Protein AF-A0A820NDT7-F1 (afdb_monomer)

Radius of gyration: 11.71 Å; Cα contacts (8 Å, |Δi|>4): 92; chains: 1; bounding box: 32×27×26 Å

Structure (mmCIF, N/CA/C/O backbone):
data_AF-A0A820NDT7-F1
#
_entry.id   AF-A0A820NDT7-F1
#
loop_
_atom_site.group_PDB
_atom_site.id
_atom_site.type_symbol
_atom_site.label_atom_id
_atom_site.label_alt_id
_atom_site.label_comp_id
_atom_site.label_asym_id
_atom_site.label_entity_id
_atom_site.label_seq_id
_atom_site.pdbx_PDB_ins_code
_atom_site.Cartn_x
_atom_site.Cartn_y
_atom_site.Cartn_z
_atom_site.occupancy
_atom_site.B_iso_or_equiv
_atom_site.auth_seq_id
_atom_site.auth_comp_id
_atom_site.auth_asym_id
_atom_site.auth_atom_id
_atom_site.pdbx_PDB_model_num
ATOM 1 N N . LYS A 1 1 ? 4.373 5.959 -15.224 1.00 50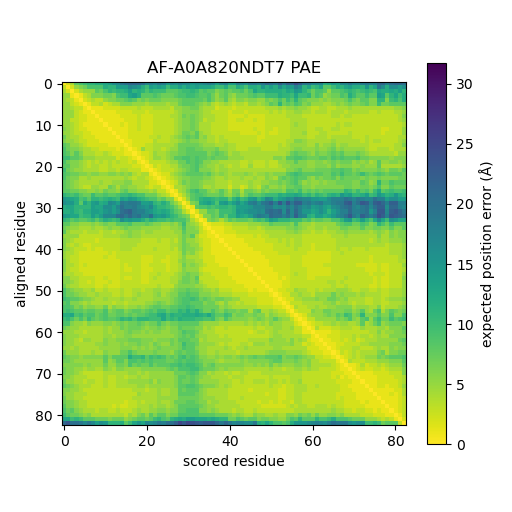.94 1 LYS A N 1
ATOM 2 C CA . LYS A 1 1 ? 5.398 6.644 -14.391 1.00 50.94 1 LYS A CA 1
ATOM 3 C C . LYS A 1 1 ? 4.885 7.198 -13.049 1.00 50.94 1 LYS A C 1
ATOM 5 O O . LYS A 1 1 ? 5.718 7.534 -12.234 1.00 50.94 1 LYS A O 1
ATOM 10 N N . ARG A 1 2 ? 3.569 7.305 -12.773 1.00 61.09 2 ARG A N 1
ATOM 11 C CA . ARG A 1 2 ? 3.065 7.893 -11.503 1.00 61.09 2 ARG A CA 1
ATOM 12 C C . ARG A 1 2 ? 2.889 6.908 -10.331 1.00 61.09 2 ARG A C 1
ATOM 14 O O . ARG A 1 2 ? 2.671 7.350 -9.215 1.00 61.09 2 ARG A O 1
ATOM 21 N N . CYS A 1 3 ? 2.983 5.597 -10.575 1.00 62.22 3 CYS A N 1
ATOM 22 C CA . CYS A 1 3 ? 2.855 4.572 -9.526 1.00 62.22 3 CYS A CA 1
ATOM 23 C C . CYS A 1 3 ? 4.203 4.105 -8.950 1.00 62.22 3 CYS A C 1
ATOM 25 O O . CYS A 1 3 ? 4.213 3.255 -8.069 1.00 62.22 3 CYS A O 1
ATOM 27 N N . GLN A 1 4 ? 5.324 4.636 -9.452 1.00 68.50 4 GLN A N 1
ATOM 28 C CA . GLN A 1 4 ? 6.670 4.223 -9.034 1.00 68.50 4 GLN A CA 1
ATOM 29 C C . GLN A 1 4 ? 6.989 4.641 -7.597 1.00 68.50 4 GLN A C 1
ATOM 31 O O . GLN A 1 4 ? 7.672 3.915 -6.892 1.00 68.50 4 GLN A O 1
ATOM 36 N N . ASP A 1 5 ? 6.414 5.754 -7.140 1.00 72.06 5 ASP A N 1
ATOM 37 C CA . ASP A 1 5 ? 6.702 6.302 -5.815 1.00 72.06 5 ASP A CA 1
ATOM 38 C C . ASP A 1 5 ? 5.999 5.545 -4.666 1.00 72.06 5 ASP A C 1
ATOM 40 O O . ASP A 1 5 ? 6.254 5.821 -3.495 1.00 72.06 5 ASP A O 1
ATOM 44 N N . GLY A 1 6 ? 5.056 4.641 -4.972 1.00 77.31 6 GLY A N 1
ATOM 45 C CA . GLY A 1 6 ? 4.259 3.887 -3.989 1.00 77.31 6 GLY A CA 1
ATOM 46 C C . GLY A 1 6 ? 3.228 4.707 -3.195 1.00 77.31 6 GLY A C 1
ATOM 47 O O . GLY A 1 6 ? 2.213 4.164 -2.765 1.00 77.31 6 GLY A O 1
ATOM 48 N N . ILE A 1 7 ? 3.397 6.031 -3.102 1.00 85.38 7 ILE A N 1
ATOM 49 C CA . ILE A 1 7 ? 2.534 6.951 -2.336 1.00 85.38 7 ILE A CA 1
ATOM 50 C C . ILE A 1 7 ? 1.060 6.863 -2.758 1.00 85.38 7 ILE A C 1
ATOM 52 O O . ILE A 1 7 ? 0.165 6.879 -1.913 1.00 85.38 7 ILE A O 1
ATOM 56 N N . LEU A 1 8 ? 0.790 6.779 -4.066 1.00 86.06 8 LEU A N 1
ATOM 57 C CA . LEU A 1 8 ? -0.581 6.737 -4.584 1.00 86.06 8 LEU A CA 1
ATOM 58 C C . LEU A 1 8 ? -1.335 5.498 -4.079 1.00 86.06 8 LEU A C 1
ATOM 60 O O . LEU A 1 8 ? -2.498 5.606 -3.699 1.00 86.06 8 LEU A O 1
ATOM 64 N N . LEU A 1 9 ? -0.663 4.342 -4.050 1.00 86.38 9 LEU A N 1
ATOM 65 C CA . LEU A 1 9 ? -1.235 3.094 -3.548 1.00 86.38 9 LEU A CA 1
ATOM 66 C C . LEU A 1 9 ? -1.486 3.179 -2.041 1.00 86.38 9 LEU A C 1
ATOM 68 O O . LEU A 1 9 ? -2.574 2.820 -1.601 1.00 86.38 9 LEU A O 1
ATOM 72 N N . CYS A 1 10 ? -0.544 3.734 -1.271 1.00 87.44 10 CYS A N 1
ATOM 73 C CA . CYS A 1 10 ? -0.737 3.946 0.165 1.00 87.44 10 CYS A CA 1
ATOM 74 C C . CYS A 1 10 ? -1.969 4.818 0.459 1.00 87.44 10 CYS A C 1
ATOM 76 O O . CYS A 1 10 ? -2.789 4.480 1.312 1.00 87.44 10 CYS A O 1
ATOM 78 N N . LYS A 1 11 ? -2.150 5.914 -0.288 1.00 87.19 11 LYS A N 1
ATOM 79 C CA . LYS A 1 11 ? -3.325 6.787 -0.136 1.00 87.19 11 LYS 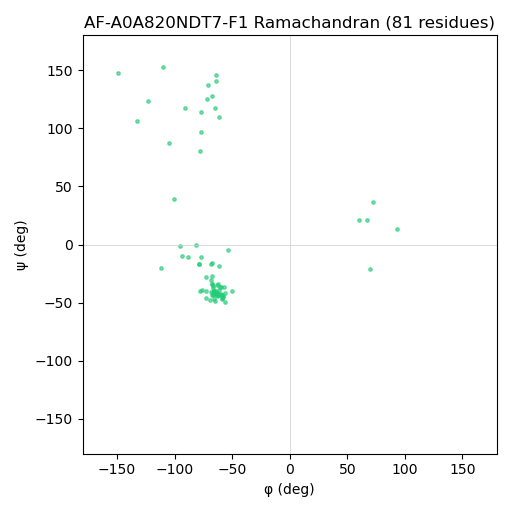A CA 1
ATOM 80 C C . LYS A 1 11 ? -4.624 6.092 -0.538 1.00 87.19 11 LYS A C 1
ATOM 82 O O . LYS A 1 11 ? -5.624 6.246 0.151 1.00 87.19 11 LYS A O 1
ATOM 87 N N . LEU A 1 12 ? -4.611 5.308 -1.615 1.00 87.69 12 LEU A N 1
ATOM 88 C CA . LEU A 1 12 ? -5.763 4.509 -2.048 1.00 87.69 12 LEU A CA 1
ATOM 89 C C . LEU A 1 12 ? -6.205 3.503 -0.984 1.00 87.69 12 LEU A C 1
ATOM 91 O O . LEU A 1 12 ? -7.398 3.382 -0.725 1.00 87.69 12 LEU A O 1
ATOM 95 N N . ILE A 1 13 ? -5.254 2.824 -0.343 1.00 88.56 13 ILE A N 1
ATOM 96 C CA . ILE A 1 13 ? -5.538 1.895 0.756 1.00 88.56 13 ILE A CA 1
ATOM 97 C C . ILE A 1 13 ? -6.176 2.640 1.930 1.00 88.56 13 ILE A C 1
ATOM 99 O O . ILE A 1 13 ? -7.177 2.174 2.461 1.00 88.56 13 ILE A O 1
ATOM 103 N N . ASN A 1 14 ? -5.660 3.818 2.291 1.00 89.25 14 ASN A N 1
ATOM 104 C CA . ASN A 1 14 ? -6.225 4.614 3.383 1.00 89.25 14 ASN A CA 1
ATOM 105 C C . ASN A 1 14 ? -7.629 5.171 3.056 1.00 89.25 14 ASN A C 1
ATOM 107 O O . ASN A 1 14 ? -8.431 5.392 3.957 1.00 89.25 14 ASN A O 1
ATOM 111 N N . ILE A 1 15 ? -7.948 5.379 1.772 1.00 87.75 15 ILE A N 1
ATOM 112 C CA . ILE A 1 15 ? -9.307 5.726 1.314 1.00 87.75 15 ILE A CA 1
ATOM 113 C C . ILE A 1 15 ? -10.248 4.517 1.404 1.00 87.75 15 ILE A C 1
ATOM 115 O O . ILE A 1 15 ? -11.416 4.684 1.755 1.00 87.75 15 ILE A O 1
ATOM 119 N N . ALA A 1 16 ? -9.767 3.318 1.064 1.00 87.62 16 ALA A N 1
ATOM 120 C CA . ALA A 1 16 ? -10.563 2.095 1.129 1.00 87.62 16 ALA A CA 1
ATOM 121 C C . ALA A 1 16 ? -10.856 1.691 2.581 1.00 87.62 16 ALA A C 1
ATOM 123 O O . ALA A 1 16 ? -12.003 1.427 2.929 1.00 87.62 16 ALA A O 1
ATOM 124 N N . VAL A 1 17 ? -9.826 1.693 3.429 1.00 86.94 17 VAL A N 1
ATOM 125 C CA . VAL A 1 17 ? -9.923 1.384 4.855 1.00 86.94 17 VAL A CA 1
ATOM 126 C C . VAL A 1 17 ? -9.164 2.467 5.638 1.00 86.94 17 VAL A C 1
ATOM 128 O O . VAL A 1 17 ? -7.926 2.487 5.623 1.00 86.94 17 VAL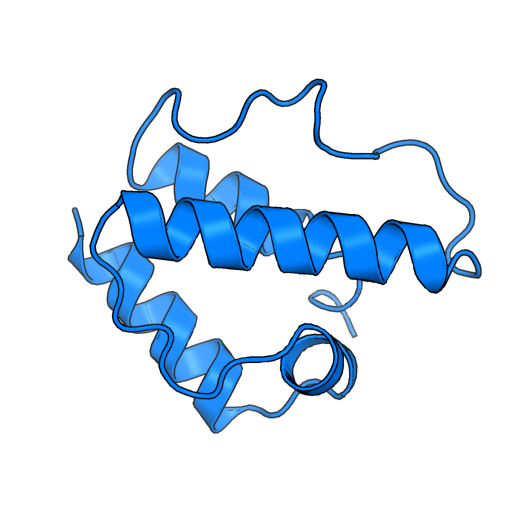 A O 1
ATOM 131 N N . PRO A 1 18 ? -9.870 3.387 6.320 1.00 87.31 18 PRO A N 1
ATOM 132 C CA . PRO A 1 18 ? -9.227 4.467 7.057 1.00 87.31 18 PRO A CA 1
ATOM 133 C C . PRO A 1 18 ? -8.383 3.926 8.214 1.00 87.31 18 PRO A C 1
ATOM 135 O O . PRO A 1 18 ? -8.759 2.951 8.860 1.00 87.31 18 PRO A O 1
ATOM 138 N N . LYS A 1 19 ? -7.267 4.606 8.508 1.00 83.88 19 LYS A N 1
ATOM 139 C CA . LYS A 1 19 ? -6.293 4.248 9.562 1.00 83.88 19 LYS A CA 1
ATOM 140 C C . LYS A 1 19 ? -5.517 2.947 9.300 1.00 83.88 19 LYS A C 1
ATOM 142 O O . LYS A 1 19 ? -4.964 2.374 10.231 1.00 83.88 19 LYS A O 1
ATOM 147 N N . THR A 1 20 ? -5.440 2.492 8.047 1.00 86.25 20 THR A N 1
ATOM 148 C CA . THR A 1 20 ? -4.627 1.311 7.687 1.00 86.25 20 THR A CA 1
ATOM 149 C C . THR A 1 20 ? -3.138 1.631 7.590 1.00 86.25 20 THR A C 1
ATOM 151 O O . THR A 1 20 ? -2.299 0.824 7.980 1.00 86.25 20 THR A O 1
ATOM 154 N N . ILE A 1 21 ? -2.802 2.793 7.026 1.00 86.88 21 ILE A N 1
ATOM 155 C CA . ILE A 1 21 ? -1.421 3.248 6.850 1.00 86.88 21 ILE A CA 1
ATOM 156 C C . ILE A 1 21 ? -1.287 4.590 7.547 1.00 86.88 21 ILE A C 1
ATOM 158 O O . ILE A 1 21 ? -1.997 5.537 7.205 1.00 86.88 21 ILE A O 1
ATOM 162 N N . ASP A 1 22 ? -0.349 4.678 8.485 1.00 85.44 22 ASP A N 1
ATOM 163 C CA . ASP A 1 22 ? 0.036 5.955 9.065 1.00 85.44 22 ASP A CA 1
ATOM 164 C C . ASP A 1 22 ? 0.824 6.776 8.045 1.00 85.44 22 ASP A C 1
ATOM 166 O O . ASP A 1 22 ? 1.860 6.350 7.534 1.00 85.44 22 ASP A O 1
ATOM 170 N N . GLU A 1 23 ? 0.370 8.000 7.782 1.00 78.56 23 GLU A N 1
ATOM 171 C CA . GLU A 1 23 ? 1.002 8.895 6.804 1.00 78.56 23 GLU A CA 1
ATOM 172 C C . GLU A 1 23 ? 2.455 9.248 7.161 1.00 78.56 23 GLU A C 1
ATOM 174 O O . GLU A 1 23 ? 3.222 9.641 6.290 1.00 78.56 23 GLU A O 1
ATOM 179 N N . ARG A 1 24 ? 2.857 9.055 8.424 1.00 81.62 24 ARG A N 1
ATOM 180 C CA . ARG A 1 24 ? 4.243 9.215 8.897 1.00 81.62 24 ARG A CA 1
ATOM 181 C C . ARG A 1 24 ? 5.180 8.104 8.428 1.00 81.62 24 ARG A C 1
ATOM 183 O O . ARG A 1 24 ? 6.377 8.340 8.327 1.00 81.62 24 ARG A O 1
ATOM 190 N N . ALA A 1 25 ? 4.645 6.908 8.181 1.00 81.31 25 ALA A N 1
ATOM 191 C CA . ALA A 1 25 ? 5.405 5.788 7.631 1.00 81.31 25 ALA A CA 1
ATOM 192 C C . ALA A 1 25 ? 5.606 5.933 6.116 1.00 81.31 25 ALA A C 1
ATOM 194 O O . ALA A 1 25 ? 6.469 5.279 5.538 1.00 81.31 25 ALA A O 1
ATOM 195 N N . ILE A 1 26 ? 4.817 6.798 5.469 1.00 81.19 26 ILE A N 1
ATOM 196 C CA . ILE A 1 26 ? 5.008 7.133 4.066 1.00 81.19 26 ILE A CA 1
ATOM 197 C C . ILE A 1 26 ? 6.183 8.095 3.991 1.00 81.19 26 ILE A C 1
ATOM 199 O O . ILE A 1 26 ? 6.111 9.245 4.427 1.00 81.19 26 ILE A O 1
ATOM 203 N N . ASN A 1 27 ? 7.264 7.641 3.376 1.00 78.56 27 ASN A N 1
ATOM 204 C CA . ASN A 1 27 ? 8.342 8.536 3.020 1.00 78.56 27 ASN A CA 1
ATOM 205 C C . ASN A 1 27 ? 7.769 9.526 1.972 1.00 78.56 27 ASN A C 1
ATOM 207 O O . ASN A 1 27 ? 7.273 9.106 0.925 1.00 78.56 27 ASN A O 1
ATOM 211 N N . LEU A 1 28 ? 7.739 10.828 2.287 1.00 69.56 28 LEU A N 1
ATOM 212 C CA . LEU A 1 28 ? 7.211 11.900 1.415 1.00 69.56 28 LEU A CA 1
ATOM 213 C C . LEU A 1 28 ? 8.313 12.850 0.909 1.00 69.56 28 LEU A C 1
ATOM 215 O O . LEU A 1 28 ? 8.133 13.525 -0.102 1.00 69.56 28 LEU A O 1
ATOM 219 N N . ASN A 1 29 ? 9.457 12.883 1.599 1.00 57.91 29 ASN A N 1
ATOM 220 C CA . ASN A 1 29 ? 10.578 13.775 1.313 1.00 57.91 29 ASN A CA 1
ATOM 221 C C . ASN A 1 29 ? 11.717 13.002 0.643 1.00 57.91 29 ASN A C 1
ATOM 223 O O . ASN A 1 29 ? 12.629 12.517 1.314 1.00 57.91 29 ASN A O 1
ATOM 227 N N . PHE A 1 30 ? 11.678 12.893 -0.683 1.00 61.62 30 PHE A N 1
ATOM 228 C CA . PHE A 1 30 ? 12.787 12.327 -1.450 1.00 61.62 30 PHE A CA 1
ATOM 229 C C . PHE A 1 30 ? 12.917 12.936 -2.843 1.00 61.62 30 PHE A C 1
ATOM 231 O O . PHE A 1 30 ? 11.937 13.288 -3.502 1.00 61.62 30 PHE A O 1
ATOM 238 N N . SER A 1 31 ? 14.163 13.010 -3.308 1.00 58.19 31 SER A N 1
ATOM 239 C CA . SER A 1 31 ? 14.464 13.180 -4.724 1.00 58.19 31 SER A CA 1
ATOM 240 C C . SER A 1 31 ? 13.966 11.942 -5.471 1.00 58.19 31 SER A C 1
ATOM 242 O O . SER A 1 31 ? 14.144 10.822 -4.997 1.00 58.19 31 SER A O 1
ATOM 244 N N . LYS A 1 32 ? 13.393 12.107 -6.672 1.00 57.09 32 LYS A N 1
ATOM 245 C CA . LYS A 1 32 ? 12.899 11.007 -7.541 1.00 57.09 32 LYS A CA 1
ATOM 246 C C . LYS A 1 32 ? 13.925 9.892 -7.848 1.00 57.09 32 LYS A C 1
ATOM 248 O O . LYS A 1 32 ? 13.579 8.925 -8.518 1.00 57.09 32 LYS A O 1
ATOM 253 N N . GLN A 1 33 ? 15.170 10.043 -7.402 1.00 58.62 33 GLN A N 1
ATOM 254 C CA . GLN A 1 33 ? 16.290 9.126 -7.598 1.00 58.62 33 GLN A CA 1
ATOM 255 C C . GLN A 1 33 ? 16.481 8.110 -6.453 1.00 58.62 33 GLN A C 1
ATOM 257 O O . GLN A 1 33 ? 17.238 7.161 -6.639 1.00 58.62 33 GLN A O 1
ATOM 262 N N . ASP A 1 34 ? 15.794 8.243 -5.310 1.00 71.81 34 ASP A N 1
ATOM 263 C CA . ASP A 1 34 ? 15.920 7.290 -4.191 1.00 71.81 34 ASP A CA 1
ATOM 264 C C . ASP A 1 34 ? 15.119 5.997 -4.447 1.00 71.81 34 ASP A C 1
ATOM 266 O O . ASP A 1 34 ? 14.017 5.803 -3.931 1.00 71.81 34 ASP A O 1
ATOM 270 N N . ILE A 1 35 ? 15.691 5.081 -5.235 1.00 75.69 35 ILE A N 1
ATOM 271 C CA . ILE A 1 35 ? 15.091 3.775 -5.580 1.00 75.69 35 ILE A CA 1
ATOM 272 C C . ILE A 1 35 ? 14.769 2.953 -4.319 1.00 75.69 35 ILE A C 1
ATOM 274 O O . ILE A 1 35 ? 13.739 2.284 -4.255 1.00 75.69 35 ILE A O 1
ATOM 278 N N . PHE A 1 36 ? 15.622 3.033 -3.294 1.00 79.88 36 PHE A N 1
ATOM 279 C CA . PHE A 1 36 ? 15.449 2.283 -2.048 1.00 79.88 36 PHE A CA 1
ATOM 280 C C . PHE A 1 36 ? 14.187 2.711 -1.283 1.00 79.88 36 PHE A C 1
ATOM 282 O O . PHE A 1 36 ? 13.350 1.879 -0.943 1.00 79.88 36 PHE A O 1
ATOM 289 N N . ARG A 1 37 ? 13.989 4.023 -1.106 1.00 80.62 37 ARG A N 1
ATOM 290 C CA . ARG A 1 37 ? 12.812 4.577 -0.416 1.00 80.62 37 ARG A CA 1
ATOM 291 C C . ARG A 1 37 ? 11.515 4.347 -1.191 1.00 80.62 37 ARG A C 1
ATOM 293 O O . ARG A 1 37 ? 10.468 4.129 -0.587 1.00 80.62 37 ARG A O 1
ATOM 300 N N . GLN A 1 38 ? 11.578 4.365 -2.524 1.00 81.44 38 GLN A N 1
ATOM 301 C CA . GLN A 1 38 ? 10.442 3.977 -3.368 1.00 81.44 38 GLN A CA 1
ATOM 302 C C . GLN A 1 38 ? 10.065 2.510 -3.140 1.00 81.44 38 GLN A C 1
ATOM 304 O O . GLN A 1 38 ? 8.883 2.197 -3.001 1.00 81.44 38 GLN A O 1
ATOM 309 N N . SER A 1 39 ? 11.058 1.620 -3.053 1.00 84.69 39 SER A N 1
ATOM 310 C CA . SER A 1 39 ? 10.826 0.204 -2.762 1.00 84.69 39 SER A CA 1
ATOM 311 C C . SER A 1 39 ? 10.210 -0.007 -1.377 1.00 84.69 39 SER A C 1
ATOM 313 O O . SER A 1 39 ? 9.249 -0.764 -1.273 1.00 84.69 39 SER A O 1
ATOM 315 N N . GLU A 1 40 ? 10.678 0.704 -0.344 1.00 86.62 40 GLU A N 1
ATOM 316 C CA . GLU A 1 40 ? 10.070 0.663 0.998 1.00 86.62 40 GLU A CA 1
ATOM 317 C C . GLU A 1 40 ? 8.600 1.097 0.981 1.00 86.62 40 GLU A C 1
ATOM 319 O O . GLU A 1 40 ? 7.742 0.409 1.530 1.00 86.62 40 GLU A O 1
ATOM 324 N N . ASN A 1 41 ? 8.274 2.206 0.307 1.00 87.31 41 ASN A N 1
ATOM 325 C CA . ASN A 1 41 ? 6.889 2.669 0.191 1.00 87.31 41 ASN A CA 1
ATOM 326 C C . ASN A 1 41 ? 5.996 1.644 -0.529 1.00 87.31 41 ASN A C 1
ATOM 328 O O . ASN A 1 41 ? 4.833 1.458 -0.169 1.00 87.31 41 ASN A O 1
ATOM 332 N N . LEU A 1 42 ? 6.523 0.987 -1.564 1.00 88.31 42 LEU A N 1
ATOM 333 C CA . LEU A 1 42 ? 5.813 -0.060 -2.297 1.00 88.31 42 LEU A CA 1
ATOM 334 C C . LEU A 1 42 ? 5.601 -1.312 -1.443 1.00 88.31 42 LEU A C 1
ATOM 336 O O . LEU A 1 42 ? 4.520 -1.898 -1.476 1.00 88.31 42 LEU A O 1
ATOM 340 N N . GLU A 1 43 ? 6.603 -1.710 -0.667 1.00 89.50 43 GLU A N 1
ATOM 341 C CA . GLU A 1 43 ? 6.506 -2.832 0.261 1.00 89.50 43 GLU A CA 1
ATOM 342 C C . GLU A 1 43 ? 5.501 -2.553 1.383 1.00 89.50 43 GLU A C 1
ATOM 344 O O . GLU A 1 43 ? 4.648 -3.398 1.666 1.00 89.50 43 GLU A O 1
ATOM 349 N N . LEU A 1 44 ? 5.5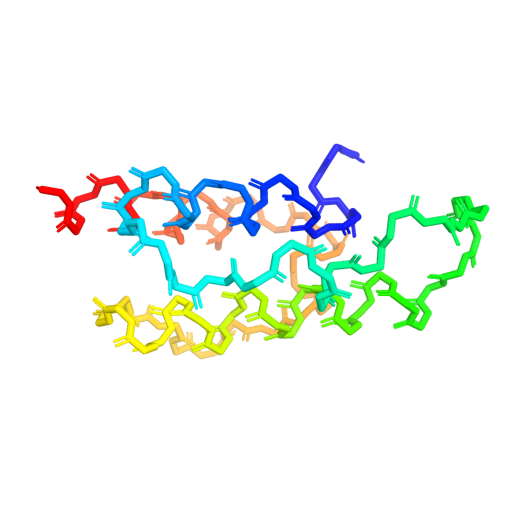10 -1.336 1.936 1.00 90.31 44 LEU A N 1
ATOM 350 C CA . LEU A 1 44 ? 4.507 -0.868 2.890 1.00 90.31 44 LEU A CA 1
ATOM 351 C C . LEU A 1 44 ? 3.095 -0.985 2.301 1.00 90.31 44 LEU A C 1
ATOM 353 O O . LEU A 1 44 ? 2.223 -1.595 2.916 1.00 90.31 44 LEU A O 1
ATOM 357 N N . ALA A 1 45 ? 2.878 -0.487 1.079 1.00 89.31 45 ALA A N 1
ATOM 358 C 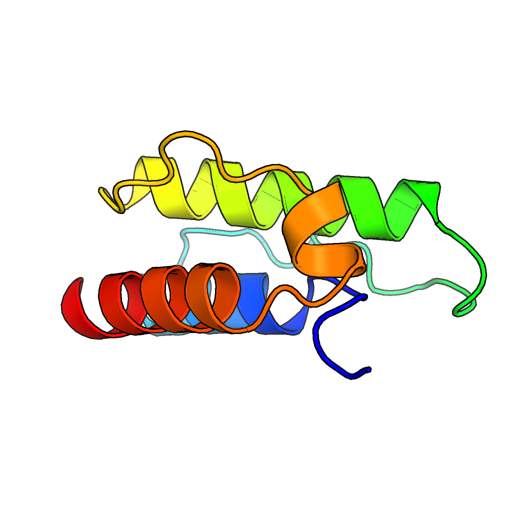CA . ALA A 1 45 ? 1.586 -0.590 0.403 1.00 89.31 45 ALA A CA 1
ATOM 359 C C . ALA A 1 45 ? 1.130 -2.049 0.219 1.00 89.31 45 ALA A C 1
ATOM 361 O O . ALA A 1 45 ? -0.035 -2.365 0.455 1.00 89.31 45 ALA A O 1
ATOM 362 N N . ILE A 1 46 ? 2.029 -2.952 -0.189 1.00 89.88 46 ILE A N 1
ATOM 363 C CA . ILE A 1 46 ? 1.712 -4.374 -0.404 1.00 89.88 46 ILE A CA 1
ATOM 364 C C . ILE A 1 46 ? 1.358 -5.064 0.920 1.00 89.88 46 ILE A C 1
ATOM 366 O O . ILE A 1 46 ? 0.388 -5.825 0.974 1.00 89.88 46 ILE A O 1
ATOM 370 N N . ASN A 1 47 ? 2.111 -4.796 1.986 1.00 89.75 47 ASN A N 1
ATOM 371 C CA . ASN A 1 47 ? 1.862 -5.374 3.306 1.00 89.75 47 ASN A CA 1
ATOM 372 C C . ASN A 1 47 ? 0.537 -4.878 3.893 1.00 89.75 47 ASN A C 1
ATOM 374 O O . ASN A 1 47 ? -0.261 -5.677 4.382 1.00 89.75 47 ASN A O 1
ATOM 378 N N . SER A 1 48 ? 0.241 -3.588 3.759 1.00 89.81 48 SER A N 1
ATOM 379 C CA . SER A 1 48 ? -1.045 -3.024 4.166 1.00 89.81 48 SER A CA 1
ATOM 380 C C . SER A 1 48 ? -2.208 -3.562 3.332 1.00 89.81 48 SER A C 1
ATOM 382 O O . SER A 1 48 ? -3.242 -3.915 3.894 1.00 89.81 48 SER A O 1
ATOM 384 N N . ALA A 1 49 ? -2.034 -3.722 2.015 1.00 89.12 49 ALA A N 1
ATOM 385 C CA . ALA A 1 49 ? -3.025 -4.365 1.150 1.00 89.12 49 ALA A CA 1
ATOM 386 C C . ALA A 1 49 ? -3.306 -5.819 1.578 1.00 89.12 49 ALA A C 1
ATOM 388 O O . ALA A 1 49 ? -4.444 -6.284 1.532 1.00 89.12 49 ALA A O 1
ATOM 389 N N . ARG A 1 50 ? -2.285 -6.545 2.046 1.00 88.75 50 ARG A N 1
ATOM 390 C CA . ARG A 1 50 ? -2.456 -7.889 2.614 1.00 88.75 50 ARG A CA 1
ATOM 391 C C . ARG A 1 50 ? -3.263 -7.860 3.912 1.00 88.75 50 ARG A C 1
ATOM 393 O O . ARG A 1 50 ? -4.131 -8.709 4.093 1.00 88.75 50 ARG A O 1
ATOM 400 N N . GLY A 1 51 ? -3.004 -6.881 4.779 1.00 86.50 51 GLY A N 1
ATOM 401 C CA . GLY A 1 51 ? -3.709 -6.699 6.052 1.00 86.50 51 GLY A CA 1
ATOM 402 C C . GLY A 1 51 ? -5.208 -6.426 5.896 1.00 86.50 51 GLY A C 1
ATOM 403 O O . GLY A 1 51 ? -5.998 -6.919 6.692 1.00 86.50 51 GLY A O 1
ATOM 404 N N . ILE A 1 52 ? -5.613 -5.721 4.834 1.00 86.00 52 ILE A N 1
ATOM 405 C CA . ILE A 1 52 ? -7.033 -5.470 4.518 1.00 86.00 52 ILE A CA 1
ATOM 406 C C . ILE A 1 52 ? -7.721 -6.639 3.788 1.00 86.00 52 ILE A C 1
ATOM 408 O O . ILE A 1 52 ? -8.900 -6.546 3.460 1.00 86.00 52 ILE A O 1
ATOM 412 N N . GLY A 1 53 ? -7.003 -7.732 3.503 1.00 84.62 53 GLY A N 1
ATOM 413 C CA . GLY A 1 53 ? -7.559 -8.922 2.851 1.00 84.62 53 GLY A CA 1
ATOM 414 C C . GLY A 1 53 ? -7.431 -8.966 1.324 1.00 84.62 53 G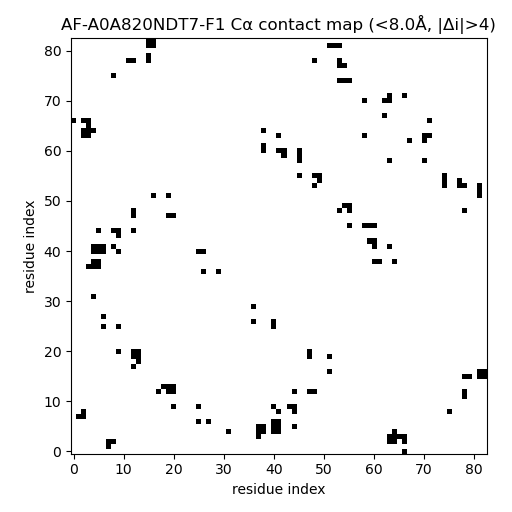LY A C 1
ATOM 415 O O . GLY A 1 53 ? -8.052 -9.822 0.690 1.00 84.62 53 GLY A O 1
ATOM 416 N N . C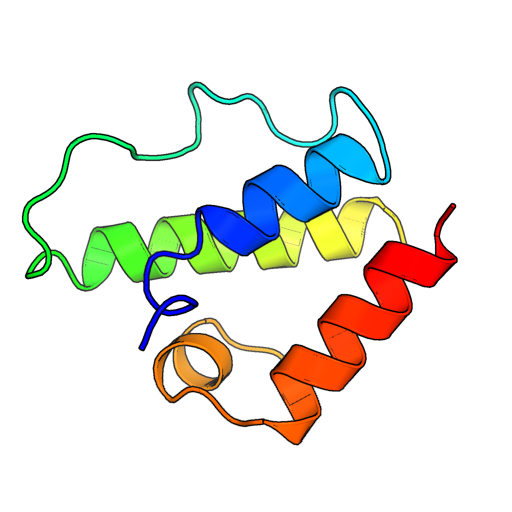YS A 1 54 ? -6.619 -8.107 0.693 1.00 88.31 54 CYS A N 1
ATOM 417 C CA . CYS A 1 54 ? -6.318 -8.257 -0.733 1.00 88.31 54 CYS A CA 1
ATOM 418 C C . CYS A 1 54 ? -5.417 -9.479 -0.981 1.00 88.31 54 CYS A C 1
ATOM 420 O O . CYS A 1 54 ? -4.407 -9.689 -0.301 1.00 88.31 54 CYS A O 1
ATOM 422 N N . LYS A 1 55 ? -5.716 -10.261 -2.027 1.00 83.94 55 LYS A N 1
ATOM 423 C CA . LYS A 1 55 ? -4.827 -11.331 -2.499 1.00 83.94 55 LYS A CA 1
ATOM 424 C C . LYS A 1 55 ? -3.674 -10.724 -3.292 1.00 83.94 55 LYS A C 1
ATOM 426 O O . LYS A 1 55 ? -3.784 -10.465 -4.490 1.00 83.94 55 LYS A O 1
ATOM 431 N N . VAL A 1 56 ? -2.549 -10.544 -2.606 1.00 81.25 56 VAL A N 1
ATOM 432 C CA . VAL A 1 56 ? -1.277 -10.038 -3.151 1.00 81.25 56 VAL A CA 1
ATOM 433 C C . VAL A 1 56 ? -0.265 -11.156 -3.440 1.00 81.25 56 VAL A C 1
ATOM 435 O O . VAL A 1 56 ? 0.927 -11.022 -3.172 1.00 81.25 56 VAL A O 1
ATOM 438 N N . VAL A 1 57 ? -0.732 -12.299 -3.949 1.00 72.50 57 VAL A N 1
ATOM 439 C CA . VAL A 1 57 ? 0.144 -13.442 -4.261 1.00 72.50 57 VAL A CA 1
ATOM 440 C C . VAL A 1 57 ? 1.070 -13.066 -5.425 1.00 72.50 57 VAL A C 1
ATOM 442 O O . VAL A 1 57 ? 0.595 -12.598 -6.457 1.00 72.50 57 VAL A O 1
ATOM 445 N N . ASN A 1 58 ? 2.383 -13.257 -5.253 1.00 77.25 58 ASN A N 1
ATOM 446 C CA . ASN A 1 58 ? 3.438 -12.957 -6.240 1.00 77.25 58 ASN A CA 1
ATOM 447 C C . ASN A 1 58 ? 3.548 -11.481 -6.686 1.00 77.25 58 ASN A C 1
ATOM 449 O O . ASN A 1 58 ? 4.114 -11.183 -7.742 1.00 77.25 58 ASN A O 1
ATOM 453 N N . ILE A 1 59 ? 3.038 -10.529 -5.896 1.00 83.38 59 ILE A N 1
ATOM 454 C CA . ILE A 1 59 ? 3.270 -9.100 -6.143 1.00 83.38 59 ILE A CA 1
ATOM 455 C C . ILE A 1 59 ? 4.521 -8.666 -5.379 1.00 83.38 59 ILE A C 1
ATOM 457 O O . ILE A 1 59 ? 4.549 -8.697 -4.152 1.00 83.38 59 ILE A O 1
ATOM 461 N N . HIS A 1 60 ? 5.536 -8.225 -6.122 1.00 85.56 60 HIS A N 1
ATOM 462 C CA . HIS A 1 60 ? 6.769 -7.659 -5.582 1.00 85.56 60 HIS A CA 1
ATOM 463 C C . HIS A 1 60 ? 6.834 -6.150 -5.866 1.00 85.56 60 HIS A C 1
ATOM 465 O O . HIS A 1 60 ? 6.297 -5.710 -6.891 1.00 85.56 60 HIS A O 1
ATOM 471 N N . PRO A 1 61 ? 7.531 -5.357 -5.031 1.00 84.81 61 PRO A N 1
ATOM 472 C CA . PRO A 1 61 ? 7.765 -3.930 -5.273 1.00 84.81 61 PRO A CA 1
ATOM 473 C C . PRO A 1 61 ? 8.310 -3.653 -6.679 1.00 84.81 61 PRO A C 1
ATOM 475 O O . PRO A 1 61 ? 7.839 -2.756 -7.377 1.00 84.81 61 PRO A O 1
ATOM 478 N N . GLU A 1 62 ? 9.222 -4.497 -7.162 1.00 84.06 62 GLU A N 1
ATOM 479 C CA . GLU A 1 62 ? 9.781 -4.389 -8.510 1.00 84.06 62 GLU A CA 1
ATOM 480 C C . GLU A 1 62 ? 8.740 -4.504 -9.624 1.00 84.06 62 GLU A C 1
ATOM 482 O O . GLU A 1 62 ? 8.853 -3.810 -10.630 1.00 84.06 62 GLU A O 1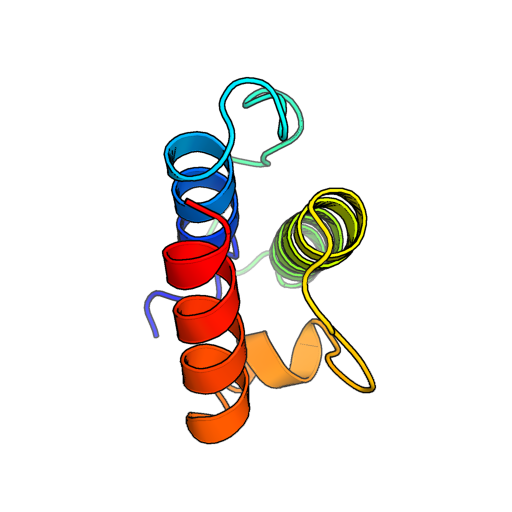
ATOM 487 N N . ASN A 1 63 ? 7.717 -5.348 -9.465 1.00 83.69 63 ASN A N 1
ATOM 488 C CA . ASN A 1 63 ? 6.662 -5.508 -10.468 1.00 83.69 63 ASN A CA 1
ATOM 489 C C . ASN A 1 63 ? 5.822 -4.228 -10.596 1.00 83.69 63 ASN A C 1
ATOM 491 O O . ASN A 1 63 ? 5.420 -3.845 -11.698 1.00 83.69 63 ASN A O 1
ATOM 495 N N . ILE A 1 64 ? 5.598 -3.537 -9.474 1.00 82.00 64 ILE A N 1
ATOM 496 C CA . ILE A 1 64 ? 4.890 -2.253 -9.441 1.00 82.00 64 ILE A CA 1
ATOM 497 C C . ILE A 1 64 ? 5.795 -1.122 -9.950 1.00 82.00 64 ILE A C 1
ATOM 499 O O . ILE A 1 64 ? 5.340 -0.282 -10.727 1.00 82.00 64 ILE A O 1
ATOM 503 N N . SER A 1 65 ? 7.084 -1.138 -9.601 1.00 82.06 65 SER A N 1
ATOM 504 C CA . SER A 1 65 ? 8.080 -0.167 -10.075 1.00 82.06 65 SER A CA 1
ATOM 505 C C . SER A 1 65 ? 8.310 -0.256 -11.594 1.00 82.06 65 SER A C 1
ATOM 507 O O . SER A 1 65 ? 8.313 0.761 -12.299 1.00 82.06 65 SER A O 1
ATOM 509 N N . LYS A 1 66 ? 8.376 -1.481 -12.135 1.00 83.06 66 LYS A N 1
ATOM 510 C CA . LYS A 1 66 ? 8.383 -1.773 -13.582 1.00 83.06 66 LYS A CA 1
ATOM 511 C C . LYS A 1 66 ? 7.048 -1.428 -14.254 1.00 83.06 66 LYS A C 1
ATOM 513 O O . LYS A 1 66 ? 6.997 -1.293 -15.472 1.00 83.06 66 LYS A O 1
ATOM 518 N N . GLY A 1 67 ? 5.983 -1.232 -13.475 1.00 77.94 67 GLY A N 1
ATOM 519 C CA . GLY A 1 67 ? 4.681 -0.790 -13.964 1.00 77.94 67 GLY A CA 1
ATOM 520 C C . GLY A 1 67 ? 3.934 -1.864 -14.743 1.00 77.94 67 GLY A C 1
ATOM 521 O O . GLY A 1 67 ? 3.266 -1.533 -15.719 1.00 77.94 67 GLY A O 1
ATOM 522 N N . VAL A 1 68 ? 4.047 -3.132 -14.332 1.00 83.94 68 VAL A N 1
ATOM 523 C CA . VAL A 1 68 ? 3.370 -4.256 -14.990 1.00 83.94 68 VAL A CA 1
ATOM 524 C C . VAL A 1 68 ? 1.846 -4.050 -14.911 1.00 83.94 68 VAL A C 1
ATOM 526 O O . VAL A 1 68 ? 1.266 -4.157 -13.825 1.00 83.94 68 VAL A O 1
ATOM 529 N N . PRO A 1 69 ? 1.167 -3.748 -16.034 1.00 80.69 69 PRO A N 1
ATOM 530 C CA . PRO A 1 69 ? -0.166 -3.151 -15.989 1.00 80.69 69 PRO A CA 1
ATOM 531 C C . PRO A 1 69 ? -1.231 -4.092 -15.420 1.00 80.69 69 PRO A C 1
ATOM 533 O O . PRO A 1 69 ? -2.080 -3.652 -14.648 1.00 80.69 69 PRO A O 1
ATOM 536 N N . HIS A 1 70 ? -1.164 -5.392 -15.726 1.00 81.44 70 HIS A N 1
ATOM 537 C CA . HIS A 1 70 ? -2.142 -6.368 -15.235 1.00 81.44 70 HIS A CA 1
ATOM 538 C C . HIS A 1 70 ? -2.064 -6.579 -13.712 1.00 81.44 70 HIS A C 1
ATOM 540 O O . HIS A 1 70 ? -3.098 -6.744 -13.068 1.00 81.44 70 HIS A O 1
ATOM 546 N N . LEU A 1 71 ? -0.865 -6.509 -13.118 1.00 84.31 71 LEU A N 1
ATOM 547 C CA . LEU A 1 71 ? -0.683 -6.646 -11.668 1.00 84.31 71 LEU A CA 1
ATOM 548 C C . LEU A 1 71 ? -1.175 -5.407 -10.922 1.00 84.31 71 LEU A C 1
ATOM 550 O O . LEU A 1 71 ? -1.915 -5.526 -9.947 1.00 84.31 71 LEU A O 1
ATOM 554 N N . VAL A 1 72 ? -0.807 -4.215 -11.402 1.00 84.50 72 VAL A N 1
ATOM 555 C CA . VAL A 1 72 ? -1.230 -2.950 -10.785 1.00 84.50 72 VAL A CA 1
ATOM 556 C C . VAL A 1 72 ? -2.747 -2.787 -10.879 1.00 84.50 72 VAL A C 1
ATOM 558 O O . VAL A 1 72 ? -3.382 -2.424 -9.892 1.00 84.50 72 VAL A O 1
ATOM 561 N N . MET A 1 73 ? -3.343 -3.110 -12.030 1.00 84.44 73 MET A N 1
ATOM 562 C CA . MET A 1 73 ? -4.792 -3.035 -12.214 1.00 84.44 73 MET A CA 1
ATOM 563 C C . MET A 1 73 ? -5.534 -4.067 -11.354 1.00 84.44 73 MET A C 1
ATOM 565 O O . MET A 1 73 ? -6.549 -3.738 -10.744 1.00 84.44 73 MET A O 1
ATOM 569 N N . GLY A 1 74 ? -5.010 -5.294 -11.248 1.00 88.50 74 GLY A N 1
ATOM 570 C CA . GLY A 1 74 ? -5.581 -6.333 -10.390 1.00 88.50 74 GLY A CA 1
ATOM 571 C C . GLY A 1 74 ? -5.532 -5.973 -8.904 1.00 88.50 74 GLY A C 1
ATOM 572 O O . GLY A 1 74 ? -6.503 -6.202 -8.183 1.00 88.50 74 GLY A O 1
ATOM 573 N N . LEU A 1 75 ? -4.435 -5.368 -8.441 1.00 85.62 75 LEU A N 1
ATOM 574 C CA . LEU A 1 75 ? -4.313 -4.869 -7.071 1.00 85.62 75 LEU A CA 1
ATOM 575 C C . LEU A 1 75 ? -5.291 -3.719 -6.807 1.00 85.62 75 LEU A C 1
ATOM 577 O O . LEU A 1 75 ? -6.010 -3.739 -5.812 1.00 85.62 75 LEU A O 1
ATOM 581 N N . LEU A 1 76 ? -5.354 -2.747 -7.720 1.00 87.06 76 LEU A N 1
ATOM 582 C CA . LEU A 1 76 ? -6.254 -1.601 -7.616 1.00 87.06 76 LEU A CA 1
ATOM 583 C C . LEU A 1 76 ? -7.720 -2.043 -7.539 1.00 87.06 76 LEU A C 1
ATOM 585 O O . LEU A 1 76 ? -8.464 -1.577 -6.681 1.00 87.06 76 LEU A O 1
ATOM 589 N N . TRP A 1 77 ? -8.117 -2.974 -8.407 1.00 88.88 77 TRP A N 1
ATOM 590 C CA . TRP A 1 77 ? -9.458 -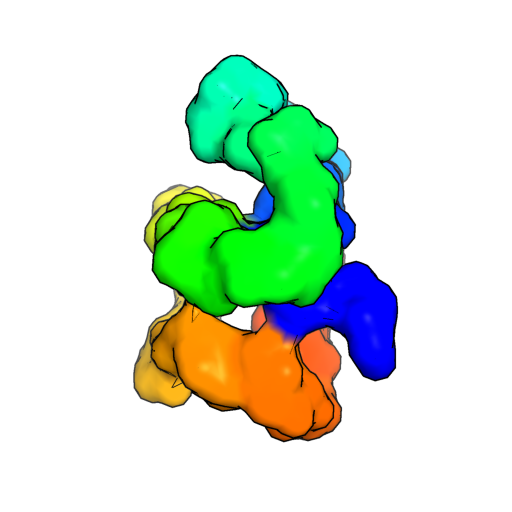3.550 -8.411 1.00 88.88 77 TRP A CA 1
ATOM 591 C C . TRP A 1 77 ? -9.813 -4.196 -7.073 1.00 88.88 77 TRP A C 1
ATOM 593 O O . TRP A 1 77 ? -10.899 -3.967 -6.546 1.00 88.88 77 TRP A O 1
ATOM 603 N N . GLN A 1 78 ? -8.894 -4.977 -6.503 1.00 87.38 78 GLN A N 1
ATOM 604 C CA . GLN A 1 78 ? -9.115 -5.602 -5.204 1.00 87.38 78 GLN A CA 1
ATOM 605 C C . GLN A 1 78 ? -9.278 -4.563 -4.093 1.00 87.38 78 GLN A C 1
ATOM 607 O O . GLN A 1 78 ? -10.215 -4.683 -3.316 1.00 87.38 78 GLN A O 1
ATOM 612 N N . ILE A 1 79 ? -8.442 -3.521 -4.057 1.00 86.31 79 ILE A N 1
ATOM 613 C CA . ILE A 1 79 ? -8.540 -2.447 -3.055 1.00 86.31 79 ILE A CA 1
ATOM 614 C C . ILE A 1 79 ? -9.890 -1.722 -3.155 1.00 86.31 79 ILE A C 1
ATOM 616 O O . ILE A 1 79 ? -10.531 -1.484 -2.138 1.00 86.31 79 ILE A O 1
ATOM 620 N N . ILE A 1 80 ? -10.356 -1.412 -4.371 1.00 86.19 80 ILE A N 1
ATOM 621 C CA . ILE A 1 80 ? -11.662 -0.761 -4.584 1.00 86.19 80 ILE A CA 1
ATOM 622 C C . ILE A 1 80 ? -12.817 -1.660 -4.115 1.00 86.19 80 ILE A C 1
ATOM 624 O O . ILE A 1 80 ? -13.808 -1.155 -3.598 1.00 86.19 80 ILE A O 1
ATOM 628 N N . ARG A 1 81 ? -12.686 -2.982 -4.274 1.00 86.75 81 ARG A N 1
ATOM 629 C CA . ARG A 1 81 ? -13.692 -3.975 -3.868 1.00 86.75 81 ARG A CA 1
ATOM 630 C C . ARG A 1 81 ? -13.730 -4.307 -2.381 1.00 86.75 81 ARG A C 1
ATOM 632 O O . ARG A 1 81 ? -14.681 -4.953 -1.963 1.00 86.75 81 ARG A O 1
ATOM 639 N N . VAL A 1 82 ? -12.690 -3.972 -1.618 1.00 79.50 82 VAL A N 1
ATOM 640 C CA . VAL A 1 82 ? -12.682 -4.171 -0.155 1.00 79.50 82 VAL A CA 1
ATOM 641 C C . VAL A 1 82 ? -13.681 -3.226 0.533 1.00 79.50 82 VAL A C 1
ATOM 643 O O . VAL A 1 82 ? -14.065 -3.478 1.672 1.00 79.50 82 VAL A O 1
ATOM 646 N N . LYS A 1 83 ? -14.125 -2.175 -0.169 1.00 54.66 83 LYS A N 1
ATOM 647 C CA . LYS A 1 83 ? -15.204 -1.285 0.258 1.00 54.66 83 LYS A CA 1
ATOM 648 C C . LYS A 1 83 ? -16.586 -1.930 0.141 1.00 54.66 83 LYS A C 1
ATOM 650 O O . LYS A 1 83 ? -16.832 -2.614 -0.877 1.00 54.66 83 LYS A O 1
#

pLDDT: mean 81.16, std 9.38, range [50.94, 90.31]

Secondary structure (DSSP, 8-state):
--STTSHHHHHHHHHHSTTSS-TTTS-----TT-HHHHHHHHHHHHHHHHHTT---TT--HHHHHTT-HHHHHHHHHHHHHT-

Sequence (83 aa):
KRCQDGILLCKLINIAVPKTIDERAINLNFSKQDIFRQSENLELAINSARGIGCKVVNIHPENISKGVPHLVMGLLWQIIRVK

Foldseek 3Di:
DVCQQLVVLLVLLCVLPPPLDDVVQRDPDDDPPCNVSSQSSNVSSLVSLVVLPQPCPPDHSVCRNVPVPVNVVSSSVRSNVSD

InterPro domains:
  IPR001715 Calponin homology domain [PF00307] (3-82)
  IPR001715 Calponin homology domain [PS50021] (1-83)
  IPR001715 Calponin homology domain [SM00033] (1-82)
  IPR036872 CH domain superfamily [G3DSA:1.10.418.10] (1-83)
  IPR036872 CH domain superfamily [SSF47576] (2-81)
  IPR039959 Fimbrin/Plastin [PTHR19961] (2-82)

Nearest PDB structures (foldseek):
  1aoa-assembly1_A  TM=9.444E-01  e=4.100E-06  Homo sapiens
  1pxy-assembly1_A  TM=9.048E-01  e=3.896E-04  Arabidopsis thaliana
  1rt8-assembly1_A  TM=9.283E-01  e=1.155E-03  Schizosaccharomyces pombe
  3byh-assembly1_B-1  TM=8.979E-01  e=5.746E-03  Homo sapiens
  1sjj-assembly1_B  TM=8.458E-01  e=1.156E-01  Gallus gallus

Mean predicted aligned error: 5.61 Å

Solvent-accessible surface area (backbone atoms only — not comparable to full-atom values): 4908 Å² total; per-residue (Å²): 129,81,61,41,58,15,57,60,56,38,52,50,46,30,70,50,42,73,86,66,59,63,74,83,76,47,84,80,89,72,66,101,76,50,62,67,62,22,40,51,29,28,45,50,31,52,53,46,40,42,73,73,67,39,90,61,80,92,71,49,43,65,48,45,55,73,53,44,60,71,60,53,50,53,52,50,53,43,50,64,60,72,89

Organism: NCBI:txid392033